Protein AF-A0A9Q1AIX6-F1 (afdb_monomer_lite)

Secondary structure (DSSP, 8-state):
--------------HHHHHHHHHHHHHHHHIIIIIS---HHHHHHHHHHHHHHHHHHTS-HHHHHHTS-HHHHHHHHHHHHHHHHHHH-SS----TT-GGGS-HHHHHHH-S---HHHHHHTHHHHHHHHHHTT-

Radius of gyration: 17.66 Å; chains: 1; bounding box: 48×51×44 Å

pLDDT: mean 78.39, std 18.83, range [29.69, 96.88]

Foldseek 3Di:
DDDDDDDDDDPPDDVVNVVVVVVLLVLLLCLVCPVVVHDNVLSLLLSLLQVVLCVVLVHPLSVVLSVDDSVLSVLLSVLSVLLVVLLPDLDRPDDPPDPVQASVSCCVRSVDPDGSVNSNVCSVVSVVRSVVVPD

Sequence (135 aa):
MGSSSSYVLNPMVSPEEFKIFHTIDRTLYTRLVVNLDRDPAESMQVVALWIWLEREARDNLVKRMLALPDTLINSLADEAVLCLNCIETDRFHFSTKTVNDEIPLTQQLTKTGFSLRFFHDNRLGILRAITKDHQ

Organism: NCBI:txid2511006

Structure (mmCIF, N/CA/C/O backbone):
data_AF-A0A9Q1AIX6-F1
#
_entry.id   AF-A0A9Q1AIX6-F1
#
loop_
_atom_site.group_PDB
_atom_site.id
_atom_site.type_symbol
_atom_site.label_atom_id
_atom_site.label_alt_id
_atom_site.label_comp_id
_atom_site.label_asym_id
_atom_site.label_entity_id
_atom_site.label_seq_id
_atom_site.pdbx_PDB_ins_code
_atom_site.Cartn_x
_atom_site.Cartn_y
_atom_site.Cartn_z
_atom_site.occupancy
_atom_site.B_iso_or_equiv
_atom_site.auth_seq_id
_atom_site.auth_comp_id
_atom_site.auth_asym_id
_atom_site.auth_atom_id
_atom_site.pdbx_PDB_model_num
ATOM 1 N N . MET A 1 1 ? -38.539 31.175 -29.113 1.00 38.06 1 MET A N 1
ATOM 2 C CA . MET A 1 1 ? -37.792 29.986 -29.575 1.00 38.06 1 MET A CA 1
ATOM 3 C C . MET A 1 1 ? -36.889 29.577 -28.435 1.00 38.06 1 MET A C 1
ATOM 5 O O . MET A 1 1 ? -36.028 30.356 -28.052 1.00 38.06 1 MET A O 1
ATOM 9 N N . GLY A 1 2 ? -37.223 28.463 -27.787 1.00 44.94 2 GLY A N 1
ATOM 10 C CA . GLY A 1 2 ? -36.492 27.970 -26.628 1.00 44.94 2 GLY A CA 1
ATOM 11 C C . GLY A 1 2 ? -35.238 27.216 -27.048 1.00 44.94 2 GLY A C 1
ATOM 12 O O . GLY A 1 2 ? -35.242 26.547 -28.076 1.00 44.94 2 GLY A O 1
ATOM 13 N N . SER A 1 3 ? -34.215 27.297 -26.208 1.00 37.56 3 SER A N 1
ATOM 14 C CA . SER A 1 3 ? -33.187 26.269 -26.104 1.00 37.56 3 SER A CA 1
ATOM 15 C C . SER A 1 3 ? -32.940 26.033 -24.623 1.00 37.56 3 SER A C 1
ATOM 17 O O . SER A 1 3 ? -32.227 26.784 -23.963 1.00 37.56 3 SER A O 1
ATOM 19 N N . SER A 1 4 ? -33.601 25.004 -24.101 1.00 44.84 4 SER A N 1
ATOM 20 C CA . SER A 1 4 ? -33.264 24.385 -22.826 1.00 44.84 4 SER A CA 1
ATOM 21 C C . SER A 1 4 ? -31.921 23.679 -22.990 1.00 44.84 4 SER A C 1
ATOM 23 O O . SER A 1 4 ? -31.805 22.790 -23.829 1.00 44.84 4 SER A O 1
ATOM 25 N N . SER A 1 5 ? -30.919 24.056 -22.198 1.00 43.34 5 SER A N 1
ATOM 26 C CA . SER A 1 5 ? -29.722 23.235 -22.015 1.00 43.34 5 SER A CA 1
ATOM 27 C C . SER A 1 5 ? -29.827 22.579 -20.646 1.00 43.34 5 SER A C 1
ATOM 29 O O . SER A 1 5 ? -29.711 23.231 -19.610 1.00 43.34 5 SER A O 1
ATOM 31 N N . SER A 1 6 ? -30.172 21.298 -20.658 1.00 46.81 6 SER A N 1
ATOM 32 C CA . SER A 1 6 ? -30.295 20.437 -19.488 1.00 46.81 6 SER A CA 1
ATOM 33 C C . SER A 1 6 ? -28.934 20.249 -18.820 1.00 46.81 6 SER A C 1
ATOM 35 O O . SER A 1 6 ? -28.028 19.655 -19.403 1.00 46.81 6 SER A O 1
ATOM 37 N N . TYR A 1 7 ? -28.805 20.741 -17.589 1.00 42.97 7 TYR A N 1
ATOM 38 C CA . TYR A 1 7 ? -27.659 20.484 -16.725 1.00 42.97 7 TYR A CA 1
ATOM 39 C C . TYR A 1 7 ? -27.617 18.988 -16.395 1.00 42.97 7 TYR A C 1
ATOM 41 O O . TYR A 1 7 ? -28.494 18.461 -15.711 1.00 42.97 7 TYR A O 1
ATOM 49 N N . VAL A 1 8 ? -26.606 18.299 -16.916 1.00 46.12 8 VAL A N 1
ATOM 50 C CA . VAL A 1 8 ? -26.210 16.971 -16.444 1.00 46.12 8 VAL A CA 1
ATOM 51 C C . VAL A 1 8 ? -25.834 17.092 -14.967 1.00 46.12 8 VAL A C 1
ATOM 53 O O . VAL A 1 8 ? -24.981 17.898 -14.599 1.00 46.12 8 VAL A O 1
ATOM 56 N N . LEU A 1 9 ? -26.519 16.323 -14.122 1.00 43.28 9 LEU A N 1
ATOM 57 C CA . LEU A 1 9 ? -26.283 16.253 -12.685 1.00 43.28 9 LEU A CA 1
ATOM 58 C C . LEU A 1 9 ? -24.875 15.698 -12.431 1.00 43.28 9 LEU A C 1
ATOM 60 O O . LEU A 1 9 ? -24.664 14.489 -12.492 1.00 43.28 9 LEU A O 1
ATOM 64 N N . ASN A 1 10 ? -23.920 16.575 -12.128 1.00 48.44 10 ASN A N 1
ATOM 65 C CA . ASN A 1 10 ? -22.726 16.166 -11.398 1.00 48.44 10 ASN A CA 1
ATOM 66 C C . ASN A 1 10 ? -23.168 15.918 -9.949 1.00 48.44 10 ASN A C 1
ATOM 68 O O . ASN A 1 10 ? -23.693 16.853 -9.336 1.00 48.44 10 ASN A O 1
ATOM 72 N N . PRO A 1 11 ? -22.994 14.715 -9.372 1.00 50.12 11 PRO A N 1
ATOM 73 C CA . PRO A 1 11 ? -23.192 14.551 -7.943 1.00 50.12 11 PRO A CA 1
ATOM 74 C C . PRO A 1 11 ? -22.124 15.401 -7.247 1.00 50.12 11 PRO A C 1
ATOM 76 O O . PRO A 1 11 ? -20.937 15.082 -7.277 1.00 50.12 11 PRO A O 1
ATOM 79 N N . MET A 1 12 ? -22.539 16.545 -6.698 1.00 48.81 12 MET A N 1
ATOM 80 C CA . MET A 1 12 ? -21.692 17.370 -5.843 1.00 48.81 12 MET A CA 1
ATOM 81 C C . MET A 1 12 ? -21.411 16.564 -4.578 1.00 48.81 12 MET A C 1
ATOM 83 O O . MET A 1 12 ? -22.237 16.521 -3.672 1.00 48.81 12 MET A O 1
ATOM 87 N N . VAL A 1 13 ? -20.251 15.909 -4.552 1.00 48.78 13 VAL A N 1
ATOM 88 C CA . VAL A 1 13 ? -19.658 15.354 -3.333 1.00 48.78 13 VAL A CA 1
ATOM 89 C C . VAL A 1 13 ? -19.561 16.490 -2.313 1.00 48.78 13 VAL A C 1
ATOM 91 O O . VAL A 1 13 ? -19.040 17.568 -2.617 1.00 48.78 13 VAL A O 1
ATOM 94 N N . SER A 1 14 ? -20.114 16.276 -1.122 1.00 50.69 14 SER A N 1
ATOM 95 C CA . SER A 1 14 ? -20.165 17.285 -0.062 1.00 50.69 14 SER A CA 1
ATOM 96 C C . SER A 1 14 ? -18.748 17.630 0.433 1.00 50.69 14 SER A C 1
ATOM 98 O O . SER A 1 14 ? -17.894 16.745 0.519 1.00 50.69 14 SER A O 1
ATOM 100 N N . PRO A 1 15 ? -18.466 18.881 0.847 1.00 53.38 15 PRO A N 1
ATOM 101 C CA . PRO A 1 15 ? -17.216 19.234 1.528 1.00 53.38 15 PRO A CA 1
ATOM 102 C C . PRO A 1 15 ? -16.916 18.371 2.769 1.00 53.38 15 PRO A C 1
ATOM 104 O O . PRO A 1 15 ? -15.755 18.200 3.141 1.00 53.38 15 PRO A O 1
ATOM 107 N N . GLU A 1 16 ? -17.947 17.824 3.419 1.00 48.75 16 GLU A N 1
ATOM 108 C CA . GLU A 1 16 ? -17.799 16.889 4.542 1.00 48.75 16 GLU A CA 1
ATOM 109 C C . GLU A 1 16 ? -17.348 15.502 4.081 1.00 48.75 16 GLU A C 1
ATOM 111 O O . GLU A 1 16 ? -16.487 14.904 4.723 1.00 48.75 16 GLU A O 1
ATOM 116 N N . GLU A 1 17 ? -17.840 15.029 2.935 1.00 46.16 17 GLU A N 1
ATOM 117 C CA . GLU A 1 17 ? -17.348 13.805 2.301 1.00 46.16 17 GLU A CA 1
ATOM 118 C C . GLU A 1 17 ? -15.883 13.995 1.881 1.00 46.16 17 GLU A C 1
ATOM 120 O O . GLU A 1 17 ? -15.040 13.182 2.251 1.00 46.16 17 GLU A O 1
ATOM 125 N N . PHE A 1 18 ? -15.533 15.133 1.266 1.00 46.59 18 PHE A N 1
ATOM 126 C CA . PHE A 1 18 ? -14.139 15.507 0.974 1.00 46.59 18 PHE A CA 1
ATOM 127 C C . PHE A 1 18 ? -13.236 15.515 2.226 1.00 46.59 18 PHE A C 1
ATOM 129 O O . PHE A 1 18 ? -12.104 15.033 2.177 1.00 46.59 18 PHE A O 1
ATOM 136 N N . LYS A 1 19 ? -13.717 16.020 3.375 1.00 48.12 19 LYS A N 1
ATOM 137 C CA . LYS A 1 19 ? -12.969 15.987 4.650 1.00 48.12 19 LYS A CA 1
ATOM 138 C C . LYS A 1 19 ? -12.776 14.570 5.193 1.00 48.12 19 LYS A C 1
ATOM 140 O O . LYS A 1 19 ? -11.712 14.281 5.745 1.00 48.12 19 LYS A O 1
ATOM 145 N N . ILE A 1 20 ? -13.775 13.700 5.058 1.00 50.41 20 ILE A N 1
ATOM 146 C CA . ILE A 1 20 ? -13.694 12.297 5.486 1.00 50.41 20 ILE A CA 1
ATOM 147 C C . ILE A 1 20 ? -12.696 11.531 4.610 1.00 50.41 20 ILE A C 1
ATOM 149 O O . ILE A 1 20 ? -11.847 10.833 5.166 1.00 50.41 20 ILE A O 1
ATOM 153 N N . PHE A 1 21 ? -12.717 11.737 3.288 1.00 45.94 21 PHE A N 1
ATOM 154 C CA . PHE A 1 21 ? -11.746 11.133 2.367 1.00 45.94 21 PHE A CA 1
ATOM 155 C C . PHE A 1 21 ? -10.308 11.554 2.720 1.00 45.94 21 PHE A C 1
ATOM 157 O O . PHE A 1 21 ? -9.464 10.695 2.951 1.00 45.94 21 PHE A O 1
ATOM 164 N N . HIS A 1 22 ? -10.052 12.840 2.989 1.00 59.91 22 HIS A N 1
ATOM 165 C CA . HIS A 1 22 ? -8.729 13.281 3.460 1.00 59.91 22 HIS A CA 1
ATOM 166 C C . HIS A 1 22 ? -8.326 12.762 4.852 1.00 59.91 22 HIS A C 1
ATOM 168 O O . HIS A 1 22 ? -7.135 12.724 5.165 1.00 59.91 22 HIS A O 1
ATOM 174 N N . THR A 1 23 ? -9.279 12.409 5.719 1.00 66.25 23 THR A N 1
ATOM 175 C CA . THR A 1 23 ? -8.978 11.928 7.079 1.00 66.25 23 THR A CA 1
ATOM 176 C C . THR A 1 23 ? -8.631 10.442 7.077 1.00 66.25 23 THR A C 1
ATOM 178 O O . THR A 1 23 ? -7.722 10.030 7.798 1.00 66.25 23 THR A O 1
ATOM 181 N N . ILE A 1 24 ? -9.312 9.640 6.256 1.00 72.50 24 ILE A N 1
ATOM 182 C CA . ILE A 1 24 ? -9.057 8.200 6.121 1.00 72.50 24 ILE A CA 1
ATOM 183 C C . ILE A 1 24 ? -7.655 7.967 5.540 1.00 72.50 24 ILE A C 1
ATOM 185 O O . ILE A 1 24 ? -6.865 7.237 6.143 1.00 72.50 24 ILE A O 1
ATOM 189 N N . ASP A 1 25 ? -7.301 8.690 4.476 1.00 80.00 25 ASP A N 1
ATOM 190 C CA . ASP A 1 25 ? -5.982 8.612 3.835 1.00 80.00 25 ASP A CA 1
ATOM 191 C C . ASP A 1 25 ? -4.862 9.028 4.801 1.00 80.00 25 ASP A C 1
ATOM 193 O O . ASP A 1 25 ? -3.850 8.341 4.953 1.00 80.00 25 ASP A O 1
ATOM 197 N N . ARG A 1 26 ? -5.082 10.123 5.545 1.00 85.50 26 ARG A N 1
ATOM 198 C CA . ARG A 1 26 ? -4.155 10.599 6.584 1.00 85.50 26 ARG A CA 1
ATOM 199 C C . ARG A 1 26 ? -4.012 9.631 7.748 1.00 85.50 26 ARG A C 1
ATOM 201 O O . ARG A 1 26 ? -2.937 9.566 8.342 1.00 85.50 26 ARG A O 1
ATOM 208 N N . THR A 1 27 ? -5.069 8.903 8.094 1.00 93.12 27 THR A N 1
ATOM 209 C CA . THR A 1 27 ? -5.026 7.929 9.188 1.00 93.12 27 THR A CA 1
ATOM 210 C C . THR A 1 27 ? -4.205 6.717 8.774 1.00 93.12 27 THR A C 1
ATOM 212 O O . THR A 1 27 ? -3.353 6.283 9.546 1.00 93.12 27 THR A O 1
ATOM 215 N N . LEU A 1 28 ? -4.399 6.206 7.551 1.00 93.75 28 LEU A N 1
ATOM 216 C CA . LEU A 1 28 ? -3.585 5.100 7.046 1.00 93.75 28 LEU A CA 1
ATOM 217 C C . LEU A 1 28 ? -2.115 5.520 6.946 1.00 93.75 28 LEU A C 1
ATOM 219 O O . LEU A 1 28 ? -1.254 4.824 7.476 1.00 93.75 28 LEU A O 1
ATOM 223 N N . TYR A 1 29 ? -1.840 6.696 6.376 1.00 93.50 29 TYR A N 1
ATOM 224 C CA . TYR A 1 29 ? -0.488 7.253 6.311 1.00 93.50 29 TYR A CA 1
ATOM 225 C C . TYR A 1 29 ? 0.159 7.393 7.698 1.00 93.50 29 TYR A C 1
ATOM 227 O O . TYR A 1 29 ? 1.281 6.944 7.911 1.00 93.50 29 TYR A O 1
ATOM 235 N N . THR A 1 30 ? -0.565 7.962 8.668 1.00 94.19 30 THR A N 1
ATOM 236 C CA . THR A 1 30 ? -0.076 8.101 10.050 1.00 94.19 30 THR A CA 1
ATOM 237 C C . THR A 1 30 ? 0.253 6.745 10.661 1.00 94.19 30 THR A C 1
ATOM 239 O O . THR A 1 30 ? 1.291 6.614 11.295 1.00 94.19 30 THR A O 1
ATOM 242 N N . ARG A 1 31 ? -0.581 5.719 10.457 1.00 95.81 31 ARG A N 1
ATOM 243 C CA . ARG A 1 31 ? -0.288 4.375 10.978 1.00 95.81 31 ARG A CA 1
ATOM 244 C C . ARG A 1 31 ? 0.973 3.784 10.347 1.00 95.81 31 ARG A C 1
ATOM 246 O O . ARG A 1 31 ? 1.785 3.224 11.073 1.00 95.81 31 ARG A O 1
ATOM 253 N N . LEU A 1 32 ? 1.168 3.950 9.038 1.00 96.31 32 LEU A N 1
ATOM 254 C CA . LEU A 1 32 ? 2.364 3.458 8.345 1.00 96.31 32 LEU A CA 1
ATOM 255 C C . LEU A 1 32 ? 3.645 4.143 8.845 1.00 96.31 32 LEU A C 1
ATOM 257 O O . LEU A 1 32 ? 4.620 3.465 9.150 1.00 96.31 32 LEU A O 1
ATOM 261 N N . VAL A 1 33 ? 3.634 5.468 8.983 1.00 94.88 33 VAL A N 1
ATOM 262 C CA . VAL A 1 33 ? 4.845 6.222 9.345 1.00 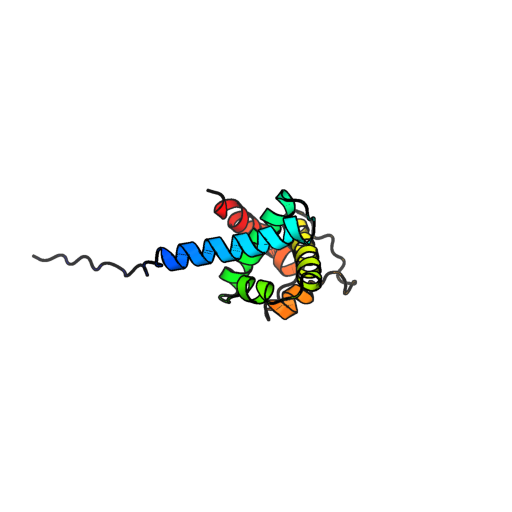94.88 33 VAL A CA 1
ATOM 263 C C . VAL A 1 33 ? 5.089 6.235 10.853 1.00 94.88 33 VAL A C 1
ATOM 265 O O . VAL A 1 33 ? 6.203 6.014 11.302 1.00 94.88 33 VAL A O 1
ATOM 268 N N . VAL A 1 34 ? 4.060 6.509 11.656 1.00 94.44 34 VAL A N 1
ATOM 269 C CA . VAL A 1 34 ? 4.222 6.759 13.099 1.00 94.44 34 VAL A CA 1
ATOM 270 C C . VAL A 1 34 ? 4.165 5.472 13.913 1.00 94.44 34 VAL A C 1
ATOM 272 O O . VAL A 1 34 ? 4.946 5.318 14.848 1.00 94.44 34 VAL A O 1
ATOM 275 N N . ASN A 1 35 ? 3.252 4.552 13.590 1.00 95.19 35 ASN A N 1
ATOM 276 C CA . ASN A 1 35 ? 3.098 3.323 14.377 1.00 95.19 35 ASN A CA 1
ATOM 277 C C . ASN A 1 35 ? 4.008 2.197 13.878 1.00 95.19 35 ASN A C 1
ATOM 279 O O . ASN A 1 35 ? 4.450 1.375 14.677 1.00 95.19 35 ASN A O 1
ATOM 283 N N . LEU A 1 36 ? 4.234 2.134 12.564 1.00 96.62 36 LEU A N 1
ATOM 284 C CA . LEU A 1 36 ? 4.962 1.048 11.903 1.00 96.62 36 LEU A CA 1
ATOM 285 C C . LEU A 1 36 ? 6.378 1.435 11.456 1.00 96.62 36 LEU A C 1
ATOM 287 O O . LEU A 1 36 ? 7.093 0.566 10.966 1.00 96.62 36 LEU A O 1
ATOM 291 N N . ASP A 1 37 ? 6.779 2.698 11.644 1.00 96.62 37 ASP A N 1
ATOM 292 C CA . ASP A 1 37 ? 8.121 3.216 11.332 1.00 96.62 37 ASP A CA 1
ATOM 293 C C . ASP A 1 37 ? 8.555 2.964 9.873 1.00 96.62 37 ASP A C 1
ATOM 295 O O . ASP A 1 37 ? 9.720 2.699 9.577 1.00 96.62 37 ASP A O 1
ATOM 299 N N . ARG A 1 38 ? 7.597 3.006 8.933 1.00 96.00 38 ARG A N 1
ATOM 300 C CA . ARG A 1 38 ? 7.885 2.874 7.497 1.00 96.00 38 ARG A CA 1
ATOM 301 C C . ARG A 1 38 ? 8.374 4.192 6.908 1.00 96.00 38 ARG A C 1
ATOM 303 O O . ARG A 1 38 ? 8.011 5.276 7.369 1.00 96.00 38 ARG A O 1
ATOM 310 N N . ASP A 1 39 ? 9.139 4.087 5.822 1.00 95.06 39 ASP A N 1
ATOM 311 C CA . ASP A 1 39 ? 9.616 5.252 5.080 1.00 95.06 39 ASP A CA 1
ATOM 312 C C . ASP A 1 39 ? 8.434 6.142 4.626 1.00 95.06 39 ASP A C 1
ATOM 314 O O . ASP A 1 39 ? 7.446 5.627 4.084 1.00 95.06 39 ASP A O 1
ATOM 318 N N . PRO A 1 40 ? 8.494 7.471 4.835 1.00 88.56 40 PRO A N 1
ATOM 319 C CA . PRO A 1 40 ? 7.418 8.382 4.452 1.00 88.56 40 PRO A CA 1
ATOM 320 C C . PRO A 1 40 ? 7.090 8.392 2.953 1.00 88.56 40 PRO A C 1
ATOM 322 O O . PRO A 1 40 ? 5.915 8.482 2.589 1.00 88.56 40 PRO A O 1
ATOM 325 N N . ALA A 1 41 ? 8.098 8.309 2.080 1.00 87.88 41 ALA A N 1
ATOM 326 C CA . ALA A 1 41 ? 7.888 8.349 0.636 1.00 87.88 41 ALA A CA 1
ATOM 327 C C . ALA 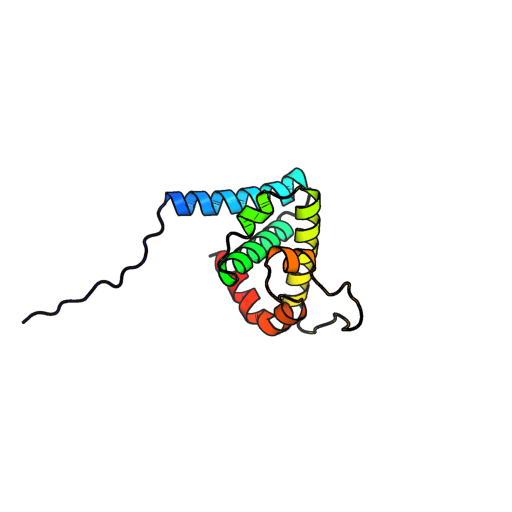A 1 41 ? 7.270 7.034 0.139 1.00 87.88 41 ALA A C 1
ATOM 329 O O . ALA A 1 41 ? 6.278 7.070 -0.593 1.00 87.88 41 ALA A O 1
ATOM 330 N N . GLU A 1 42 ? 7.772 5.889 0.612 1.00 90.56 42 GLU A N 1
ATOM 331 C CA . GLU A 1 42 ? 7.162 4.575 0.366 1.00 90.56 42 GLU A CA 1
ATOM 332 C C . GLU A 1 42 ? 5.711 4.546 0.875 1.00 90.56 42 GLU A C 1
ATOM 334 O O . GLU A 1 42 ? 4.792 4.164 0.150 1.00 90.56 42 GLU A O 1
ATOM 339 N N . SER A 1 43 ? 5.469 5.035 2.096 1.00 93.25 43 SER A N 1
ATOM 340 C CA . SER A 1 43 ? 4.132 5.070 2.705 1.00 93.25 43 SER A CA 1
ATOM 341 C C . SER A 1 43 ? 3.139 5.898 1.889 1.00 93.25 43 SER A C 1
ATOM 343 O O . SER A 1 43 ? 1.964 5.540 1.791 1.00 93.25 43 SER A O 1
ATOM 345 N N . MET A 1 44 ? 3.594 6.990 1.271 1.00 90.44 44 MET A N 1
ATOM 346 C CA . MET 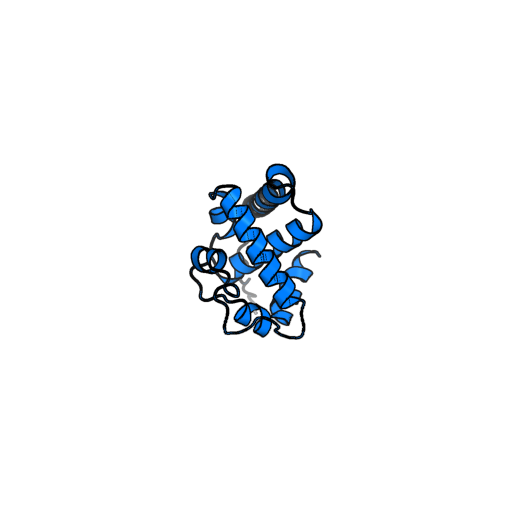A 1 44 ? 2.764 7.809 0.389 1.00 90.44 44 MET A CA 1
ATOM 347 C C . MET A 1 44 ? 2.354 7.047 -0.877 1.00 90.44 44 MET A C 1
ATOM 349 O O . MET A 1 44 ? 1.183 7.086 -1.258 1.00 90.44 44 MET A O 1
ATOM 353 N N . GLN A 1 45 ? 3.279 6.304 -1.491 1.00 90.00 45 GLN A N 1
ATOM 354 C CA . GLN A 1 45 ? 2.976 5.465 -2.654 1.00 90.00 45 GLN A CA 1
ATOM 355 C C . GLN A 1 45 ? 2.047 4.298 -2.294 1.00 90.00 45 GLN A C 1
ATOM 357 O O . GLN A 1 45 ? 1.116 3.998 -3.043 1.00 90.00 45 GLN A O 1
ATOM 362 N N . VAL A 1 46 ? 2.249 3.676 -1.129 1.00 94.31 46 VAL A N 1
ATOM 363 C CA . VAL A 1 46 ? 1.375 2.614 -0.609 1.00 94.31 46 VAL A CA 1
ATOM 364 C C . VAL A 1 46 ? -0.053 3.134 -0.441 1.00 94.31 46 VAL A C 1
ATOM 366 O O . VAL A 1 46 ? -0.992 2.516 -0.938 1.00 94.31 46 VAL A O 1
ATOM 369 N N . VAL A 1 47 ? -0.239 4.293 0.197 1.00 93.38 47 VAL A N 1
ATOM 370 C CA . VAL A 1 47 ? -1.568 4.910 0.349 1.00 93.38 47 VAL A CA 1
ATOM 371 C C . VAL A 1 47 ? -2.194 5.222 -1.014 1.00 93.38 47 VAL A C 1
ATOM 373 O O . VAL A 1 47 ? -3.362 4.898 -1.228 1.00 93.38 47 VAL A O 1
ATOM 376 N N . ALA A 1 48 ? -1.425 5.775 -1.957 1.00 91.06 48 ALA A N 1
ATOM 377 C CA . ALA A 1 48 ? -1.913 6.060 -3.306 1.00 91.06 48 ALA A CA 1
ATOM 378 C C . ALA A 1 48 ? -2.395 4.792 -4.036 1.00 91.06 48 ALA A C 1
ATOM 380 O O . ALA A 1 48 ? -3.457 4.805 -4.663 1.00 91.06 48 ALA A O 1
ATOM 381 N N . LEU A 1 49 ? -1.665 3.678 -3.909 1.00 92.88 49 LEU A N 1
ATOM 382 C CA . LEU A 1 49 ? -2.069 2.393 -4.480 1.00 92.88 49 LEU A CA 1
ATOM 383 C C . LEU A 1 49 ? -3.397 1.900 -3.890 1.00 92.88 49 LEU A C 1
ATOM 385 O O . LEU A 1 49 ? -4.277 1.469 -4.635 1.00 92.88 49 LEU A O 1
ATOM 389 N N . TRP A 1 50 ? -3.562 1.971 -2.567 1.00 93.62 50 TRP A N 1
ATOM 390 C CA . TRP A 1 50 ? -4.782 1.509 -1.901 1.00 93.62 50 TRP A CA 1
ATOM 391 C C . TRP A 1 50 ? -6.004 2.358 -2.249 1.00 93.62 50 TRP A C 1
ATOM 393 O O . TRP A 1 50 ? -7.080 1.802 -2.462 1.00 93.62 50 TRP A O 1
ATOM 403 N N . ILE A 1 51 ? -5.840 3.677 -2.383 1.00 89.88 51 ILE A N 1
ATOM 404 C CA . ILE A 1 51 ? -6.900 4.578 -2.863 1.00 89.88 51 ILE A CA 1
ATOM 405 C C . ILE A 1 51 ? -7.271 4.241 -4.311 1.00 89.88 51 ILE A C 1
ATOM 407 O O . ILE A 1 51 ? -8.453 4.185 -4.657 1.00 89.88 51 ILE A O 1
ATOM 411 N N . TRP A 1 52 ? -6.281 3.983 -5.169 1.00 90.31 52 TRP A N 1
ATOM 412 C CA . TRP A 1 52 ? -6.537 3.564 -6.545 1.00 90.31 52 TRP A CA 1
ATOM 413 C C . TRP A 1 52 ? -7.314 2.238 -6.600 1.00 90.31 52 TRP A C 1
ATOM 415 O O . TRP A 1 52 ? -8.326 2.149 -7.297 1.00 90.31 52 TRP A O 1
ATOM 425 N N . LEU A 1 53 ? -6.906 1.240 -5.808 1.00 89.44 53 LEU A N 1
ATOM 426 C CA . LEU A 1 53 ? -7.607 -0.042 -5.696 1.00 89.44 53 LEU A CA 1
ATOM 427 C C . LEU A 1 53 ? -9.032 0.113 -5.163 1.00 89.44 53 LEU A C 1
ATOM 429 O O . LEU A 1 53 ? -9.938 -0.558 -5.650 1.00 89.44 53 LEU A O 1
ATOM 433 N N . GLU A 1 54 ? -9.243 0.993 -4.185 1.00 89.19 54 GLU A N 1
ATOM 434 C CA . GLU A 1 54 ? -10.566 1.298 -3.643 1.00 89.19 54 GLU A CA 1
ATOM 435 C C . GLU A 1 54 ? -11.514 1.809 -4.738 1.00 89.19 54 GLU A C 1
ATOM 437 O O . GLU A 1 54 ? -12.641 1.322 -4.875 1.00 89.19 54 GLU A O 1
ATOM 442 N N . ARG A 1 55 ? -11.025 2.735 -5.574 1.00 86.62 55 ARG A N 1
ATOM 443 C CA . ARG A 1 55 ? -11.771 3.289 -6.712 1.00 86.62 55 ARG A CA 1
ATOM 444 C C . ARG A 1 55 ? -12.069 2.231 -7.774 1.00 86.62 55 ARG A C 1
ATOM 446 O O . ARG A 1 55 ? -13.193 2.183 -8.275 1.00 86.62 55 ARG A O 1
ATOM 453 N N . GLU A 1 56 ? -11.095 1.380 -8.095 1.00 84.06 56 GLU A N 1
ATOM 454 C CA . GLU A 1 56 ? -11.241 0.326 -9.107 1.00 84.06 56 GLU A CA 1
ATOM 455 C C . GLU A 1 56 ? -12.215 -0.772 -8.649 1.00 84.06 56 GLU A C 1
ATOM 457 O O . GLU A 1 56 ? -13.099 -1.188 -9.397 1.00 84.06 56 GLU A O 1
ATOM 462 N N . ALA A 1 57 ? -12.114 -1.196 -7.387 1.00 81.25 57 ALA A N 1
ATOM 463 C CA . ALA A 1 57 ? -12.996 -2.200 -6.798 1.00 81.25 57 ALA A CA 1
ATOM 464 C C . ALA A 1 57 ? -14.397 -1.658 -6.454 1.00 81.25 57 ALA A C 1
ATOM 466 O O . ALA A 1 57 ? -15.302 -2.451 -6.190 1.00 81.25 57 ALA A O 1
ATOM 467 N N . ARG A 1 58 ? -14.588 -0.327 -6.455 1.00 79.50 58 ARG A N 1
ATOM 468 C CA . ARG A 1 58 ? -15.805 0.363 -5.983 1.00 79.50 58 ARG A CA 1
ATOM 469 C C . ARG A 1 58 ? -16.245 -0.122 -4.595 1.00 79.50 58 ARG A C 1
ATOM 471 O O . ARG A 1 58 ? -17.429 -0.367 -4.358 1.00 79.50 58 ARG A O 1
ATOM 478 N N . ASP A 1 59 ? -15.280 -0.273 -3.693 1.00 82.50 59 ASP A N 1
ATOM 479 C CA . ASP A 1 59 ? -15.481 -0.717 -2.308 1.00 82.50 59 ASP A CA 1
ATOM 480 C C . ASP A 1 59 ? -14.963 0.352 -1.325 1.00 82.50 59 ASP A C 1
ATOM 482 O O . ASP A 1 59 ? -14.445 1.372 -1.748 1.00 82.50 59 ASP A O 1
ATOM 486 N N . ASN A 1 60 ? -15.107 0.151 -0.013 1.00 86.12 60 ASN A N 1
ATOM 487 C CA . ASN A 1 60 ? -14.507 0.987 1.038 1.00 86.12 60 ASN A CA 1
ATOM 488 C C . ASN A 1 60 ? -13.249 0.306 1.611 1.00 86.12 60 ASN A C 1
ATOM 490 O O . ASN A 1 60 ? -13.166 0.006 2.809 1.00 86.12 60 ASN A O 1
ATOM 494 N N . LEU A 1 61 ? -12.312 -0.031 0.728 1.00 88.94 61 LEU A N 1
ATOM 495 C CA . LEU A 1 61 ? -11.115 -0.817 1.011 1.00 88.94 61 LEU A CA 1
ATOM 496 C C . LEU A 1 61 ? -10.225 -0.193 2.096 1.00 88.94 61 LEU A C 1
ATOM 498 O O . LEU A 1 61 ? -9.900 -0.868 3.073 1.00 88.94 61 LEU A O 1
ATOM 502 N N . VAL A 1 62 ? -9.881 1.091 1.980 1.00 90.69 62 VAL A N 1
ATOM 503 C CA . VAL A 1 62 ? -9.000 1.806 2.918 1.00 90.69 62 VAL A CA 1
ATOM 504 C C . VAL A 1 62 ? -9.655 1.865 4.294 1.00 90.69 62 VAL A C 1
ATOM 506 O O . VAL A 1 62 ? -9.030 1.573 5.314 1.00 90.69 62 VAL A O 1
ATOM 509 N N . LYS A 1 63 ? -10.965 2.131 4.341 1.00 90.62 63 LYS A N 1
ATOM 510 C CA . LYS A 1 63 ? -11.731 2.104 5.594 1.00 90.62 63 LYS A CA 1
ATOM 511 C C . LYS A 1 63 ? -11.709 0.723 6.257 1.00 90.62 63 LYS A C 1
ATOM 513 O O . LYS A 1 63 ? -11.592 0.637 7.478 1.00 90.62 63 LYS A O 1
ATOM 518 N N . ARG A 1 64 ? -11.810 -0.359 5.476 1.00 91.12 64 ARG A N 1
ATOM 519 C CA . ARG A 1 64 ? -11.702 -1.737 5.986 1.00 91.12 64 ARG A CA 1
ATOM 520 C C . ARG A 1 64 ? -10.293 -2.038 6.496 1.00 91.12 64 ARG A C 1
ATOM 522 O O . ARG A 1 64 ? -10.173 -2.678 7.536 1.00 91.12 64 ARG A O 1
ATOM 529 N N . MET A 1 65 ? -9.251 -1.540 5.827 1.00 92.81 65 MET A N 1
ATOM 530 C CA . MET A 1 65 ? -7.868 -1.661 6.305 1.00 92.81 65 MET A CA 1
ATOM 531 C C . MET A 1 65 ? -7.672 -0.987 7.659 1.00 92.81 65 MET A C 1
ATOM 533 O O . MET A 1 65 ? -7.029 -1.558 8.532 1.00 92.81 65 MET A O 1
ATOM 537 N N . LEU A 1 66 ? -8.272 0.186 7.879 1.00 92.44 66 LEU A N 1
ATOM 538 C CA . LEU A 1 66 ? -8.169 0.889 9.160 1.00 92.44 66 LEU A CA 1
ATOM 539 C C . LEU A 1 66 ? -8.771 0.110 10.343 1.00 92.44 66 LEU A C 1
ATOM 541 O O . LEU A 1 66 ? -8.416 0.390 11.485 1.00 92.44 66 LEU A O 1
ATOM 545 N N . ALA A 1 67 ? -9.634 -0.879 10.104 1.00 93.50 67 ALA A N 1
ATOM 546 C CA . ALA A 1 67 ? -10.147 -1.757 11.156 1.00 93.50 67 ALA A CA 1
ATOM 547 C C . ALA A 1 67 ? -9.194 -2.919 11.505 1.00 93.50 67 ALA A C 1
ATOM 549 O O . ALA A 1 67 ? -9.432 -3.630 12.481 1.00 93.50 67 ALA A O 1
ATOM 550 N N . LEU A 1 68 ? -8.136 -3.136 10.718 1.00 94.75 68 LEU A N 1
ATOM 551 C CA . LEU A 1 68 ? -7.177 -4.217 10.933 1.00 94.75 68 LEU A CA 1
ATOM 552 C C . LEU A 1 68 ? -6.135 -3.843 12.000 1.00 94.75 68 LEU A C 1
ATOM 554 O O . LEU A 1 68 ? -5.841 -2.658 12.184 1.00 94.75 68 LEU A O 1
ATOM 558 N N . PRO A 1 69 ? -5.529 -4.831 12.684 1.00 96.38 69 PRO A N 1
ATOM 559 C CA . PRO A 1 69 ? -4.350 -4.620 13.519 1.00 96.38 69 PRO A CA 1
ATOM 560 C C . PRO A 1 69 ? -3.162 -4.087 12.712 1.00 96.38 69 PRO A C 1
ATOM 562 O O . PRO A 1 69 ? -3.014 -4.410 11.534 1.00 96.38 69 PRO A O 1
ATOM 565 N N . ASP A 1 70 ? -2.275 -3.337 13.372 1.00 95.62 70 ASP A N 1
ATOM 566 C CA . ASP A 1 70 ? -1.061 -2.778 12.756 1.00 95.62 70 ASP A CA 1
ATOM 567 C C . ASP A 1 70 ? -0.191 -3.860 12.091 1.00 95.62 70 ASP A C 1
ATOM 569 O O . ASP A 1 70 ? 0.349 -3.632 11.015 1.00 95.62 70 ASP A O 1
ATOM 573 N N . THR A 1 71 ? -0.141 -5.075 12.647 1.00 95.62 71 THR A N 1
ATOM 574 C CA . THR A 1 71 ? 0.585 -6.206 12.044 1.00 95.62 71 THR A CA 1
ATOM 575 C C . THR A 1 71 ? 0.068 -6.575 10.653 1.00 95.62 71 THR A C 1
ATOM 577 O O . THR A 1 71 ? 0.865 -6.769 9.741 1.00 95.62 71 THR A O 1
ATOM 580 N N . LEU A 1 72 ? -1.255 -6.629 10.464 1.00 95.75 72 LEU A N 1
ATOM 581 C CA . LEU A 1 72 ? -1.853 -6.920 9.159 1.00 95.75 72 LEU A CA 1
ATOM 582 C C . LEU A 1 72 ? -1.716 -5.744 8.196 1.00 95.75 72 LEU A C 1
ATOM 584 O O . LEU A 1 72 ? -1.512 -5.964 7.007 1.00 95.75 72 LEU A O 1
ATOM 588 N N . ILE A 1 73 ? -1.799 -4.506 8.692 1.00 96.62 73 ILE A N 1
ATOM 589 C CA . ILE A 1 73 ? -1.538 -3.322 7.864 1.00 96.62 73 ILE A CA 1
ATOM 590 C C . ILE A 1 73 ? -0.098 -3.326 7.365 1.00 96.62 73 ILE A C 1
ATOM 592 O O . ILE A 1 73 ? 0.128 -3.018 6.199 1.00 96.62 73 ILE A O 1
ATOM 596 N N . ASN A 1 74 ? 0.858 -3.720 8.205 1.00 96.88 74 ASN A N 1
ATOM 597 C CA . ASN A 1 74 ? 2.250 -3.810 7.797 1.00 96.88 74 ASN A CA 1
ATOM 598 C C . ASN A 1 74 ? 2.453 -4.868 6.705 1.00 96.88 74 ASN A C 1
ATOM 600 O O . ASN A 1 74 ? 3.069 -4.579 5.687 1.00 96.88 74 ASN A O 1
ATOM 604 N N . SER A 1 75 ? 1.858 -6.055 6.857 1.00 95.62 75 SER A N 1
ATOM 605 C CA . SER A 1 75 ? 1.929 -7.093 5.819 1.00 95.62 75 SER A CA 1
ATOM 606 C C . SER A 1 75 ? 1.221 -6.689 4.519 1.00 95.62 75 SER A C 1
ATOM 608 O O . SER A 1 75 ? 1.718 -6.976 3.435 1.00 95.62 75 SER A O 1
ATOM 610 N N . LEU A 1 76 ? 0.089 -5.979 4.599 1.00 95.56 76 LEU A N 1
ATOM 611 C CA . LEU A 1 76 ? -0.566 -5.401 3.420 1.00 95.56 76 LEU A CA 1
ATOM 612 C C . LEU A 1 76 ? 0.318 -4.341 2.752 1.00 95.56 76 LEU A C 1
ATOM 614 O O . LEU A 1 76 ? 0.384 -4.276 1.530 1.00 95.56 76 LEU A O 1
ATOM 618 N N . ALA A 1 77 ? 1.020 -3.520 3.530 1.00 96.25 77 ALA A N 1
ATOM 619 C CA . ALA A 1 77 ? 1.957 -2.551 2.983 1.00 96.25 77 ALA A CA 1
ATOM 620 C C . ALA A 1 77 ? 3.159 -3.233 2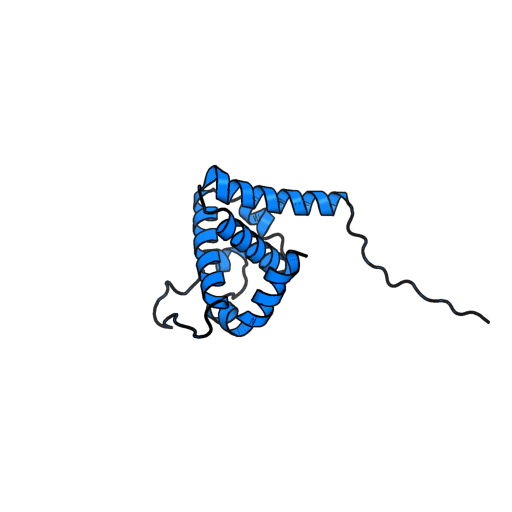.299 1.00 96.25 77 ALA A C 1
ATOM 622 O O . ALA A 1 77 ? 3.565 -2.776 1.236 1.00 96.25 77 ALA A O 1
ATOM 623 N N . ASP A 1 78 ? 3.649 -4.369 2.806 1.00 95.06 78 ASP A N 1
ATOM 624 C CA . ASP A 1 78 ? 4.678 -5.166 2.118 1.00 95.06 78 ASP A CA 1
ATOM 625 C C . ASP A 1 78 ? 4.182 -5.689 0.759 1.00 95.06 78 ASP A C 1
ATOM 627 O O . ASP A 1 78 ? 4.875 -5.567 -0.252 1.00 95.06 78 ASP A O 1
ATOM 631 N N . GLU A 1 79 ? 2.949 -6.200 0.693 1.00 93.81 79 GLU A N 1
ATOM 632 C CA . GLU A 1 79 ? 2.337 -6.608 -0.579 1.00 93.81 79 GLU A CA 1
ATOM 633 C C . GLU A 1 79 ? 2.109 -5.429 -1.535 1.00 93.81 79 GLU A C 1
ATOM 635 O O . GLU A 1 79 ? 2.299 -5.562 -2.747 1.00 93.81 79 GLU A O 1
ATOM 640 N N . ALA A 1 80 ? 1.745 -4.256 -1.012 1.00 94.25 80 ALA A N 1
ATOM 641 C CA . ALA A 1 80 ? 1.605 -3.044 -1.811 1.00 94.25 80 ALA A CA 1
ATOM 642 C C . ALA A 1 80 ? 2.946 -2.622 -2.427 1.00 94.25 80 ALA A C 1
ATOM 644 O O . ALA A 1 80 ? 2.990 -2.279 -3.607 1.00 94.25 80 ALA A O 1
ATOM 645 N N . VAL A 1 81 ? 4.047 -2.720 -1.678 1.00 93.62 81 VAL A N 1
ATOM 646 C CA . VAL A 1 81 ? 5.403 -2.471 -2.193 1.00 93.62 81 VAL A CA 1
ATOM 647 C C . VAL A 1 81 ? 5.766 -3.466 -3.296 1.00 93.62 81 VAL A C 1
ATOM 649 O O . VAL A 1 81 ? 6.309 -3.066 -4.326 1.00 93.62 81 VAL A O 1
ATOM 652 N N . LEU A 1 82 ? 5.407 -4.747 -3.156 1.00 91.31 82 LEU A N 1
ATOM 653 C CA . LEU A 1 82 ? 5.580 -5.728 -4.236 1.00 91.31 82 LEU A CA 1
ATOM 654 C C . LEU A 1 82 ? 4.800 -5.331 -5.499 1.00 91.31 82 LEU A C 1
ATOM 656 O O . LEU A 1 82 ? 5.345 -5.403 -6.603 1.00 91.31 82 LEU A O 1
ATOM 660 N N . CYS A 1 83 ? 3.557 -4.862 -5.351 1.00 91.69 83 CYS A N 1
ATOM 661 C CA . CYS A 1 83 ? 2.752 -4.361 -6.469 1.00 91.69 83 CYS A CA 1
ATOM 662 C C . CYS A 1 83 ? 3.389 -3.134 -7.136 1.00 91.69 83 CYS A C 1
ATOM 664 O O . CYS A 1 83 ? 3.460 -3.079 -8.364 1.00 91.69 83 CYS A O 1
ATOM 666 N N . LEU A 1 84 ? 3.869 -2.169 -6.345 1.00 91.69 84 LEU A N 1
ATOM 667 C CA . LEU A 1 84 ? 4.518 -0.945 -6.829 1.00 91.69 84 LEU A CA 1
ATOM 668 C C . LEU A 1 84 ? 5.804 -1.263 -7.604 1.00 91.69 84 LEU A C 1
ATOM 670 O O . LEU A 1 84 ? 5.949 -0.876 -8.763 1.00 91.69 84 LEU A O 1
ATOM 674 N N . ASN A 1 85 ? 6.677 -2.089 -7.031 1.00 89.88 85 ASN A N 1
ATOM 675 C CA . ASN A 1 85 ? 7.887 -2.557 -7.711 1.00 89.88 85 ASN A CA 1
ATOM 676 C C . ASN A 1 85 ? 7.554 -3.307 -9.013 1.00 89.88 85 ASN A C 1
ATOM 678 O O . ASN A 1 85 ? 8.256 -3.187 -10.023 1.00 89.88 85 ASN A O 1
ATOM 682 N N . CYS A 1 86 ? 6.457 -4.071 -9.014 1.00 89.38 86 CYS A N 1
ATOM 683 C CA . CYS A 1 86 ? 5.986 -4.793 -10.188 1.00 89.38 86 CYS A CA 1
ATOM 684 C C . CYS A 1 86 ? 5.528 -3.857 -11.317 1.00 89.38 86 CYS A C 1
ATOM 686 O O . CYS A 1 86 ? 5.801 -4.148 -12.482 1.00 89.38 86 CYS A O 1
ATOM 688 N N . ILE A 1 87 ? 4.845 -2.749 -11.011 1.00 90.38 87 ILE A N 1
ATOM 689 C CA . ILE A 1 87 ? 4.406 -1.794 -12.043 1.00 90.38 87 ILE A CA 1
ATOM 690 C C . ILE A 1 87 ? 5.543 -0.895 -12.543 1.00 90.38 87 ILE A C 1
ATOM 692 O O . ILE A 1 87 ? 5.506 -0.463 -13.694 1.00 90.38 87 ILE A O 1
ATOM 696 N N . GLU A 1 88 ? 6.566 -0.642 -11.727 1.00 87.75 88 GLU A N 1
ATOM 697 C CA . GLU A 1 88 ? 7.743 0.143 -12.126 1.00 87.75 88 GLU A CA 1
ATOM 698 C C . GLU A 1 88 ? 8.718 -0.648 -13.012 1.00 87.75 88 GLU A C 1
ATOM 700 O O . GLU A 1 88 ? 9.474 -0.067 -13.793 1.00 87.75 88 GLU A O 1
ATOM 705 N N . THR A 1 89 ? 8.684 -1.981 -12.949 1.00 83.00 89 THR A N 1
ATOM 706 C CA . THR A 1 89 ? 9.603 -2.831 -13.711 1.00 83.00 89 THR A CA 1
ATOM 707 C C . THR A 1 89 ? 9.062 -3.163 -15.108 1.00 83.00 89 THR A C 1
ATOM 709 O O . THR A 1 89 ? 8.004 -3.771 -15.274 1.00 83.00 89 THR A O 1
ATOM 712 N N . ASP A 1 90 ? 9.839 -2.860 -16.154 1.00 78.81 90 ASP A N 1
ATOM 713 C CA . ASP A 1 90 ? 9.458 -3.162 -17.545 1.00 78.81 90 ASP A CA 1
ATOM 714 C C . ASP A 1 90 ? 9.334 -4.663 -17.844 1.00 78.81 90 ASP A C 1
ATOM 716 O O . ASP A 1 90 ? 8.505 -5.081 -18.656 1.00 78.81 90 ASP A O 1
ATOM 720 N N . ARG A 1 91 ? 10.150 -5.488 -17.186 1.00 77.31 91 ARG A N 1
ATOM 721 C CA . ARG A 1 91 ? 10.159 -6.945 -17.340 1.00 77.31 91 ARG A CA 1
ATOM 722 C C . ARG A 1 91 ? 9.520 -7.608 -16.126 1.00 77.31 91 ARG A C 1
ATOM 724 O O . ARG A 1 91 ? 9.910 -7.345 -14.995 1.00 77.31 91 ARG A O 1
ATOM 731 N N . PHE A 1 92 ? 8.576 -8.512 -16.366 1.00 76.19 92 PHE A N 1
ATOM 732 C CA . PHE A 1 92 ? 7.996 -9.318 -15.297 1.00 76.19 92 PHE A CA 1
ATOM 733 C C . PHE A 1 92 ? 9.016 -10.369 -14.847 1.00 76.19 92 PHE A C 1
ATOM 735 O O . PHE A 1 92 ? 9.264 -11.339 -15.563 1.00 76.19 92 PHE A O 1
ATOM 742 N N . HIS A 1 93 ? 9.646 -10.147 -13.694 1.00 67.44 93 HIS A N 1
ATOM 743 C CA . HIS A 1 93 ? 10.670 -11.045 -13.149 1.00 67.44 93 HIS A CA 1
ATOM 744 C C . HIS A 1 93 ? 10.120 -12.076 -12.151 1.00 67.44 93 HIS A C 1
ATOM 746 O O . HIS A 1 93 ? 10.878 -12.922 -11.681 1.00 67.44 93 HIS A O 1
ATOM 752 N N . PHE A 1 94 ? 8.820 -12.042 -11.846 1.00 63.41 94 PHE A N 1
ATOM 753 C CA . PHE A 1 94 ? 8.204 -12.976 -10.907 1.00 63.41 94 PHE A CA 1
ATOM 754 C C . PHE A 1 94 ? 8.007 -14.344 -11.573 1.00 63.41 94 PHE A C 1
ATOM 756 O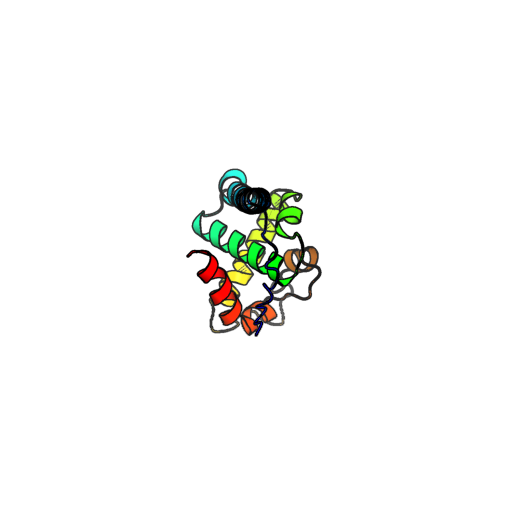 O . PHE A 1 94 ? 7.453 -14.469 -12.672 1.00 63.41 94 PHE A O 1
ATOM 763 N N . SER A 1 95 ? 8.540 -15.383 -10.937 1.00 55.00 95 SER A N 1
ATOM 764 C CA . SER A 1 95 ? 8.559 -16.738 -11.476 1.00 55.00 95 SER A CA 1
ATOM 765 C C . SER A 1 95 ? 7.200 -17.387 -11.253 1.00 55.00 95 SER A C 1
ATOM 767 O O . SER A 1 95 ? 6.786 -17.589 -10.127 1.00 55.00 95 SER A O 1
ATOM 769 N N . THR A 1 96 ? 6.531 -17.848 -12.311 1.00 51.97 96 THR A N 1
ATOM 770 C CA . THR A 1 96 ? 5.239 -18.583 -12.238 1.00 51.97 96 THR A CA 1
ATOM 771 C C . THR A 1 96 ? 5.192 -19.813 -11.301 1.00 51.97 96 THR A C 1
ATOM 773 O O . THR A 1 96 ? 4.167 -20.482 -11.226 1.00 51.97 96 THR A O 1
ATOM 776 N N . LYS A 1 97 ? 6.294 -20.165 -10.628 1.00 48.84 97 LYS A N 1
ATOM 777 C CA . LYS A 1 97 ? 6.443 -21.354 -9.782 1.00 48.84 97 LYS A CA 1
ATOM 778 C C . LYS A 1 97 ? 6.404 -21.082 -8.279 1.00 48.84 97 LYS A C 1
ATOM 780 O O . LYS A 1 97 ? 6.362 -22.051 -7.523 1.00 48.84 97 LYS A O 1
ATOM 785 N N . THR A 1 98 ? 6.437 -19.833 -7.828 1.00 48.25 98 THR A N 1
ATOM 786 C CA . THR A 1 98 ? 6.478 -19.515 -6.398 1.00 48.25 98 THR A CA 1
ATOM 787 C C . THR A 1 98 ? 5.155 -18.918 -5.942 1.00 48.25 98 THR A C 1
ATOM 789 O O . THR A 1 98 ? 4.778 -17.827 -6.334 1.00 48.25 98 THR A O 1
ATOM 792 N N . VAL A 1 99 ? 4.475 -19.629 -5.043 1.00 48.34 99 VAL A N 1
ATOM 793 C CA . VAL A 1 99 ? 3.264 -19.193 -4.317 1.00 48.34 99 VAL A CA 1
ATOM 794 C C . VAL A 1 99 ? 3.485 -17.865 -3.551 1.00 48.34 99 VAL A C 1
ATOM 796 O O . VAL A 1 99 ? 2.537 -17.208 -3.146 1.00 48.34 99 VAL A O 1
ATOM 799 N N . ASN A 1 100 ? 4.744 -17.430 -3.409 1.00 49.34 100 ASN A N 1
ATOM 800 C CA . ASN A 1 100 ? 5.151 -16.134 -2.854 1.00 49.34 100 ASN A CA 1
ATOM 801 C C . ASN A 1 100 ? 5.004 -14.944 -3.824 1.00 49.34 100 ASN A C 1
ATOM 803 O O . ASN A 1 100 ? 5.234 -13.813 -3.414 1.00 49.34 100 ASN A O 1
ATOM 807 N N . ASP A 1 101 ? 4.648 -15.184 -5.088 1.00 58.56 101 ASP A N 1
ATOM 808 C CA . ASP A 1 101 ? 4.395 -14.136 -6.091 1.00 58.56 101 ASP A CA 1
ATOM 809 C C . ASP A 1 101 ? 2.909 -13.729 -6.143 1.00 58.56 101 ASP A C 1
ATOM 811 O O . ASP A 1 101 ? 2.454 -12.990 -7.023 1.00 58.56 101 ASP A O 1
ATOM 815 N N . GLU A 1 102 ? 2.132 -14.242 -5.196 1.00 69.44 102 GLU A N 1
ATOM 816 C CA . GLU A 1 102 ? 0.755 -13.860 -4.961 1.00 69.44 102 GLU A CA 1
ATOM 817 C C . GLU A 1 102 ? 0.725 -12.814 -3.845 1.00 69.44 102 GLU A C 1
ATOM 819 O O . GLU A 1 102 ? 1.584 -12.775 -2.968 1.00 69.44 102 GLU A O 1
ATOM 824 N N . ILE A 1 103 ? -0.266 -11.934 -3.908 1.00 86.69 103 ILE A N 1
ATOM 825 C CA . ILE A 1 103 ? -0.543 -10.892 -2.916 1.00 86.69 103 ILE A CA 1
ATOM 826 C C . ILE A 1 103 ? -1.770 -11.346 -2.110 1.00 86.69 103 ILE A C 1
ATOM 828 O O . ILE A 1 103 ? -2.873 -10.826 -2.316 1.00 86.69 103 ILE A O 1
ATOM 832 N N . PRO A 1 104 ? -1.646 -12.420 -1.300 1.00 87.81 104 PRO A N 1
ATOM 833 C CA . PRO A 1 104 ? -2.786 -13.132 -0.735 1.00 87.81 104 PRO A CA 1
ATOM 834 C C . PRO A 1 104 ? -3.629 -12.255 0.187 1.00 87.81 104 PRO A C 1
ATOM 836 O O . PRO A 1 104 ? -4.855 -12.373 0.175 1.00 87.81 104 PRO A O 1
ATOM 839 N N . LEU A 1 105 ? -3.015 -11.354 0.961 1.00 89.50 105 LEU A N 1
ATOM 840 C CA . LEU A 1 105 ? -3.760 -10.445 1.828 1.00 89.50 105 LEU A CA 1
ATOM 841 C C . LEU A 1 105 ? -4.528 -9.425 0.993 1.00 89.50 105 LEU A C 1
ATOM 843 O O . LEU A 1 105 ? -5.699 -9.165 1.267 1.00 89.50 105 LEU A O 1
ATOM 847 N N . THR A 1 106 ? -3.918 -8.903 -0.067 1.00 89.38 106 THR A N 1
ATOM 848 C CA . THR A 1 106 ? -4.553 -7.990 -1.018 1.00 89.38 106 THR A CA 1
ATOM 849 C C . THR A 1 106 ? -5.723 -8.673 -1.712 1.00 89.38 106 THR A C 1
ATOM 851 O O . THR A 1 106 ? -6.810 -8.103 -1.762 1.00 89.38 106 THR A O 1
ATOM 854 N N . GLN A 1 107 ? -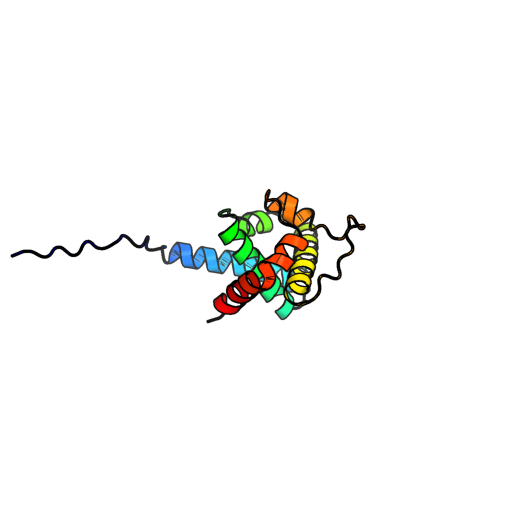5.556 -9.909 -2.185 1.00 87.88 107 GLN A N 1
ATOM 855 C CA . GLN A 1 107 ? -6.620 -10.715 -2.797 1.00 87.88 107 GLN A CA 1
ATOM 856 C C . GLN A 1 107 ? -7.767 -10.984 -1.823 1.00 87.88 107 GLN A C 1
ATOM 858 O O . GLN A 1 107 ? -8.937 -10.776 -2.149 1.00 87.88 107 GLN A O 1
ATOM 863 N N . GLN A 1 108 ? -7.443 -11.400 -0.598 1.00 87.38 108 GLN A N 1
ATOM 864 C CA . GLN A 1 108 ? -8.434 -11.649 0.443 1.00 87.38 108 GLN A CA 1
ATOM 865 C C . GLN A 1 108 ? -9.205 -10.371 0.795 1.00 87.38 108 GLN A C 1
ATOM 867 O O . GLN A 1 108 ? -10.423 -10.399 1.000 1.00 87.38 108 GLN A O 1
ATOM 872 N N . LEU A 1 109 ? -8.502 -9.242 0.863 1.00 86.44 109 LEU A N 1
ATOM 873 C CA . LEU A 1 109 ? -9.076 -7.965 1.242 1.00 86.44 109 LEU A CA 1
ATOM 874 C C . LEU A 1 109 ? -9.964 -7.399 0.130 1.00 86.44 109 LEU A C 1
ATOM 876 O O . LEU A 1 109 ? -11.107 -7.019 0.397 1.00 86.44 109 LEU A O 1
ATOM 880 N N . THR A 1 110 ? -9.468 -7.378 -1.103 1.00 82.12 110 THR A N 1
ATOM 881 C CA . THR A 1 110 ? -10.171 -6.821 -2.267 1.00 82.12 110 THR A CA 1
ATOM 882 C C . THR A 1 110 ? -11.284 -7.733 -2.777 1.00 82.12 110 THR A C 1
ATOM 884 O O . THR A 1 110 ? -12.199 -7.252 -3.437 1.00 82.12 110 THR A O 1
ATOM 887 N N . LYS A 1 111 ? -11.268 -9.030 -2.428 1.00 73.50 111 LYS A N 1
ATOM 888 C CA . LYS A 1 111 ? -12.199 -10.057 -2.940 1.00 73.50 111 LYS A CA 1
ATOM 889 C C . LYS A 1 111 ? -12.228 -10.128 -4.475 1.00 73.50 111 LYS A C 1
ATOM 891 O O . LYS A 1 111 ? -13.166 -10.675 -5.054 1.00 73.50 111 LYS A O 1
ATOM 896 N N . THR A 1 112 ? -11.213 -9.578 -5.130 1.00 66.75 112 THR A N 1
ATOM 897 C CA . THR A 1 112 ? -11.034 -9.547 -6.578 1.00 66.75 112 THR A CA 1
ATOM 898 C C . THR A 1 112 ? -9.819 -10.397 -6.946 1.00 66.75 112 THR A C 1
ATOM 900 O O . THR A 1 112 ? -8.920 -10.628 -6.139 1.00 66.75 112 THR A O 1
ATOM 903 N N . GLY A 1 113 ? -9.778 -10.886 -8.187 1.00 69.62 113 GLY A N 1
ATOM 904 C CA . GLY A 1 113 ? -8.683 -11.718 -8.701 1.00 69.62 113 GLY A CA 1
ATOM 905 C C . GLY A 1 113 ? -7.396 -10.947 -9.016 1.00 69.62 113 GLY A C 1
ATOM 906 O O . GLY A 1 113 ? -6.720 -11.283 -9.988 1.00 69.62 113 GLY A O 1
ATOM 907 N N . PHE A 1 114 ? -7.073 -9.887 -8.264 1.00 82.94 114 PHE A N 1
ATOM 908 C CA . PHE A 1 114 ? -5.844 -9.130 -8.491 1.00 82.94 114 PHE A CA 1
ATOM 909 C C . PHE A 1 114 ? -4.624 -10.017 -8.232 1.00 82.94 114 PHE A C 1
ATOM 911 O O . PHE A 1 114 ? -4.542 -10.741 -7.248 1.00 82.94 114 PHE A O 1
ATOM 918 N N . SER A 1 115 ? -3.665 -9.977 -9.143 1.00 86.44 115 SER A N 1
ATOM 919 C CA . SER A 1 115 ? -2.402 -10.714 -9.063 1.00 86.44 115 SER A CA 1
ATOM 920 C C . SER A 1 115 ? -1.273 -9.778 -9.463 1.00 86.44 115 SER A C 1
ATOM 922 O O . SER A 1 115 ? -1.519 -8.818 -10.197 1.00 86.44 115 SER A O 1
ATOM 924 N N . LEU A 1 116 ? -0.027 -10.065 -9.075 1.00 86.94 116 LEU A N 1
ATOM 925 C CA . LEU A 1 116 ? 1.122 -9.301 -9.583 1.00 86.94 116 LEU A CA 1
ATOM 926 C C . LEU A 1 116 ? 1.147 -9.271 -11.119 1.00 86.94 116 LEU A C 1
ATOM 928 O O . LEU A 1 116 ? 1.507 -8.264 -11.721 1.00 86.94 116 LEU A O 1
ATOM 932 N N . ARG A 1 117 ? 0.668 -10.340 -11.768 1.00 86.00 117 ARG A N 1
ATOM 933 C CA . ARG A 1 117 ? 0.508 -10.381 -13.222 1.00 86.00 117 ARG A CA 1
ATOM 934 C C . ARG A 1 117 ? -0.465 -9.320 -13.733 1.00 86.00 117 ARG A C 1
ATOM 936 O O . ARG A 1 117 ? -0.136 -8.608 -14.675 1.00 86.00 117 ARG A O 1
ATOM 943 N N . PHE A 1 118 ? -1.624 -9.180 -13.089 1.00 87.75 118 PHE A N 1
ATOM 944 C CA . PHE A 1 118 ? -2.575 -8.115 -13.406 1.00 87.75 118 PHE A CA 1
ATOM 945 C C . PHE A 1 118 ? -1.932 -6.730 -13.257 1.00 87.75 118 PHE A C 1
ATOM 947 O O . PHE A 1 118 ? -2.093 -5.895 -14.148 1.00 87.75 118 PHE A O 1
ATOM 954 N N . PHE A 1 119 ? -1.182 -6.492 -12.176 1.00 89.75 119 PHE A N 1
ATOM 955 C CA . PHE A 1 119 ? -0.466 -5.229 -11.982 1.00 89.75 119 PHE A CA 1
ATOM 956 C C . PHE A 1 119 ? 0.527 -4.969 -13.118 1.00 89.75 119 PHE A C 1
ATOM 958 O O . PHE A 1 119 ? 0.503 -3.892 -13.710 1.00 89.75 119 PHE A O 1
ATOM 965 N N . HIS A 1 120 ? 1.344 -5.959 -13.488 1.00 90.00 120 HIS A N 1
ATOM 966 C CA . HIS A 1 120 ? 2.312 -5.825 -14.582 1.00 90.00 120 HIS A CA 1
ATOM 967 C C . HIS A 1 120 ? 1.658 -5.548 -15.938 1.00 90.00 120 HIS A C 1
ATOM 969 O O . HIS A 1 120 ? 2.043 -4.603 -16.632 1.00 90.00 120 HIS A O 1
ATOM 975 N N . ASP A 1 121 ? 0.637 -6.332 -16.295 1.00 89.06 121 ASP A N 1
ATOM 976 C CA . ASP A 1 121 ? -0.052 -6.213 -17.581 1.00 89.06 121 ASP A CA 1
ATOM 977 C C . ASP A 1 121 ? -0.761 -4.845 -17.710 1.00 89.06 121 ASP A C 1
ATOM 979 O O . ASP A 1 121 ? -0.838 -4.284 -18.805 1.00 89.06 121 ASP A O 1
ATOM 983 N N . ASN A 1 122 ? -1.206 -4.253 -16.592 1.00 90.06 122 ASN A N 1
ATOM 984 C CA . ASN A 1 122 ? -1.874 -2.947 -16.548 1.00 90.06 122 ASN A CA 1
ATOM 985 C C . ASN A 1 122 ? -0.958 -1.788 -16.106 1.00 90.06 122 ASN A C 1
ATOM 987 O O . ASN A 1 122 ? -1.437 -0.665 -15.915 1.00 90.06 122 ASN A O 1
ATOM 991 N N . ARG A 1 123 ? 0.360 -2.017 -15.980 1.00 91.81 123 ARG A N 1
ATOM 992 C CA . ARG A 1 123 ? 1.289 -1.115 -15.273 1.00 91.81 123 ARG A CA 1
ATOM 993 C C . ARG A 1 123 ? 1.235 0.342 -15.720 1.00 91.81 123 ARG A C 1
ATOM 995 O O . ARG A 1 123 ? 1.239 1.244 -14.894 1.00 91.81 123 ARG A O 1
ATOM 1002 N N . LEU A 1 124 ? 1.120 0.594 -17.025 1.00 90.69 124 LEU A N 1
ATOM 1003 C CA . LEU A 1 124 ? 1.104 1.957 -17.567 1.00 90.69 124 LEU A CA 1
ATOM 1004 C C . LEU A 1 124 ? -0.170 2.721 -17.187 1.00 90.69 124 LEU A C 1
ATOM 1006 O O . LEU A 1 124 ? -0.123 3.935 -17.001 1.00 90.69 124 LEU A O 1
ATOM 1010 N N . GLY A 1 125 ? -1.306 2.026 -17.096 1.00 90.12 125 GLY A N 1
ATOM 1011 C CA . GLY A 1 125 ? -2.567 2.619 -16.652 1.00 90.12 125 GLY A CA 1
ATOM 1012 C C . GLY A 1 125 ? -2.521 2.955 -15.166 1.00 90.12 125 GLY A C 1
ATOM 1013 O O . GLY A 1 125 ? -2.858 4.073 -14.783 1.00 90.12 125 GLY A O 1
ATOM 1014 N N . ILE A 1 126 ? -2.014 2.016 -14.364 1.00 90.12 126 ILE A N 1
ATOM 1015 C CA . ILE A 1 126 ? -1.878 2.166 -12.911 1.00 90.12 126 ILE A CA 1
ATOM 1016 C C . ILE A 1 126 ? -0.906 3.303 -12.583 1.00 90.12 126 ILE A C 1
ATOM 1018 O O . ILE A 1 126 ? -1.289 4.232 -11.879 1.00 90.12 126 ILE A O 1
ATOM 1022 N N . LEU A 1 127 ? 0.297 3.308 -13.175 1.00 88.69 127 LEU A N 1
ATOM 1023 C CA . LEU A 1 127 ? 1.293 4.372 -12.995 1.00 88.69 127 LEU A CA 1
ATOM 1024 C C . LEU A 1 127 ? 0.717 5.754 -13.319 1.00 88.69 127 LEU A C 1
ATOM 1026 O O . LEU A 1 127 ? 0.905 6.698 -12.557 1.00 88.69 127 LEU A O 1
ATOM 1030 N N . ARG A 1 128 ? -0.022 5.888 -14.427 1.00 87.44 128 ARG A N 1
ATOM 1031 C CA . ARG A 1 128 ? -0.666 7.159 -14.802 1.00 87.44 128 ARG A CA 1
ATOM 1032 C C . ARG A 1 128 ? -1.739 7.599 -13.813 1.00 87.44 128 ARG A C 1
ATOM 1034 O O . ARG A 1 128 ? -1.948 8.799 -13.680 1.00 87.44 128 ARG A O 1
ATOM 1041 N N . ALA A 1 129 ? -2.445 6.662 -13.188 1.00 84.31 129 ALA A N 1
ATOM 1042 C CA . ALA A 1 129 ? -3.481 6.975 -12.216 1.00 84.31 129 ALA A CA 1
ATOM 1043 C C . ALA A 1 129 ? -2.866 7.423 -10.884 1.00 84.31 129 ALA A C 1
ATOM 1045 O O . ALA A 1 129 ? -3.192 8.506 -10.408 1.00 84.31 129 ALA A O 1
ATOM 1046 N N . ILE A 1 130 ? -1.909 6.658 -10.346 1.00 83.38 130 ILE A N 1
ATOM 1047 C CA . ILE A 1 130 ? -1.279 6.966 -9.052 1.00 83.38 130 ILE A CA 1
ATOM 1048 C C . ILE A 1 130 ? -0.414 8.234 -9.101 1.00 83.38 130 ILE A C 1
ATOM 1050 O O . ILE A 1 130 ? -0.343 8.959 -8.118 1.00 83.38 130 ILE A O 1
ATOM 1054 N N . THR A 1 131 ? 0.207 8.549 -10.245 1.00 76.19 131 THR A N 1
ATOM 1055 C CA . THR A 1 131 ? 1.030 9.768 -10.391 1.00 76.19 131 THR A CA 1
ATOM 1056 C C . THR A 1 131 ? 0.213 11.033 -10.655 1.00 76.19 131 THR A C 1
ATOM 1058 O O . THR A 1 131 ? 0.695 12.130 -10.379 1.00 76.19 131 THR A O 1
ATOM 1061 N N . LYS A 1 132 ? -1.018 10.915 -11.176 1.00 58.47 132 LYS A N 1
ATOM 1062 C CA . LYS A 1 132 ? -1.891 12.069 -11.453 1.00 58.47 132 LYS A CA 1
ATOM 1063 C C . LYS A 1 132 ? -2.602 12.620 -10.220 1.00 58.47 132 LYS A C 1
ATOM 1065 O O . LYS A 1 132 ? -2.953 13.791 -10.234 1.00 58.47 132 LYS A O 1
ATOM 1070 N N . ASP A 1 133 ? -2.780 11.827 -9.166 1.00 49.94 133 ASP A N 1
ATOM 1071 C CA . ASP A 1 133 ? -3.455 12.256 -7.929 1.00 49.94 133 ASP A CA 1
ATOM 1072 C C . ASP A 1 133 ? -2.589 13.187 -7.038 1.00 49.94 133 ASP A C 1
ATOM 1074 O O . ASP A 1 133 ? -2.951 13.491 -5.901 1.00 49.94 133 ASP A O 1
ATOM 1078 N N . HIS A 1 134 ? -1.446 13.670 -7.541 1.00 43.62 134 HIS A N 1
ATOM 1079 C CA . HIS A 1 134 ? -0.555 14.623 -6.862 1.00 43.62 134 HIS A CA 1
ATOM 1080 C C . HIS A 1 134 ? -0.590 16.050 -7.441 1.00 43.62 134 HIS A C 1
ATOM 1082 O O . HIS A 1 134 ? 0.286 16.849 -7.104 1.00 43.62 134 HIS A O 1
ATOM 1088 N N . GLN A 1 135 ? -1.562 16.384 -8.301 1.00 29.69 135 GLN A N 1
ATOM 1089 C CA . GLN A 1 135 ? -1.628 17.685 -8.980 1.00 29.69 135 GLN A CA 1
ATOM 1090 C C . GLN A 1 135 ? -2.965 18.409 -8.810 1.00 29.69 135 GLN A C 1
ATOM 1092 O O . GLN A 1 135 ? -4.019 17.738 -8.854 1.00 29.69 135 GLN A O 1
#